Protein AF-A0A1I9GE91-F1 (afdb_monomer_lite)

Organism: Brugia malayi (NCBI:txid6279)

Sequence (119 aa):
ALGLTITDNGAGKAFIKRIFPDTITSKAKPALQVGDFIEKINNESMVGRKHFDVARCLRALPTGSTFTMRLVEPKRTGFNFIASYSMPKRMRSILDRNETIRFKADGTVIVQVALISLI

InterPro domains:
  IPR001478 PDZ domain [PF00595] (2-59)
  IPR001478 PDZ domain [PS50106] (1-59)
  IPR001478 PDZ domain [SM00228] (2-75)
  IPR017379 PDZ domain-containing protein GIPC1/2/3 [PTHR12259] (1-112)
  IPR036034 PDZ superfamily [G3DSA:2.30.42.10] (1-78)
  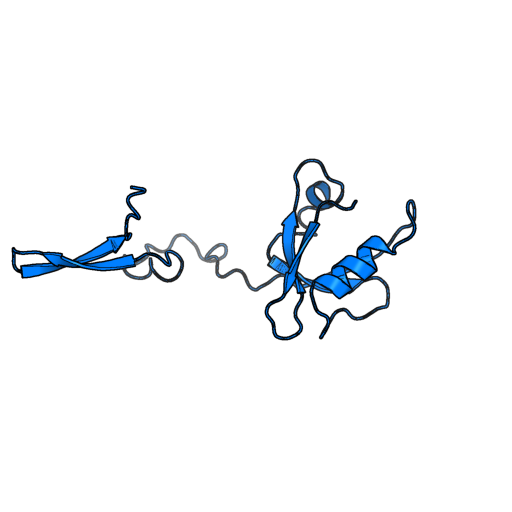IPR036034 PDZ superfamily [SSF50156] (2-75)

Structure (mmCIF, N/CA/C/O backbone):
data_AF-A0A1I9GE91-F1
#
_entry.id   AF-A0A1I9GE91-F1
#
loop_
_atom_site.group_PDB
_atom_site.id
_atom_site.type_symbol
_atom_site.label_atom_id
_atom_site.label_alt_id
_atom_site.label_comp_id
_atom_site.label_asym_id
_atom_site.label_entity_id
_atom_site.label_seq_id
_atom_site.pdbx_PDB_ins_code
_atom_site.Cartn_x
_atom_site.Cartn_y
_atom_site.Cartn_z
_atom_site.occupancy
_atom_site.B_iso_or_equiv
_atom_site.auth_seq_id
_atom_site.auth_c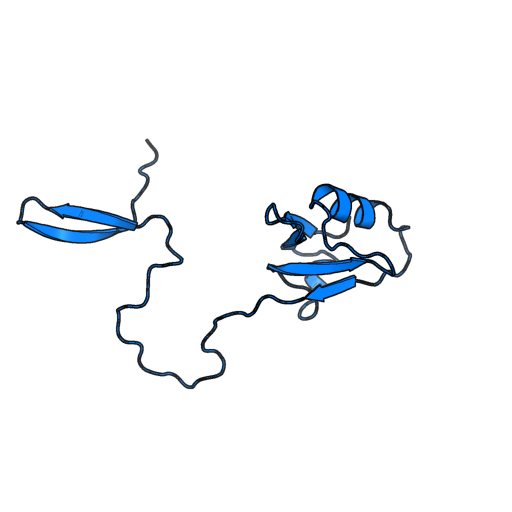omp_id
_atom_site.auth_asym_id
_atom_site.auth_atom_id
_atom_site.pdbx_PDB_model_num
ATOM 1 N N . ALA A 1 1 ? -14.046 8.526 3.786 1.00 75.19 1 ALA A N 1
ATOM 2 C CA . ALA A 1 1 ? -13.106 7.586 3.130 1.00 75.19 1 ALA A CA 1
ATOM 3 C C . ALA A 1 1 ? -11.678 7.900 3.574 1.00 75.19 1 ALA A C 1
ATOM 5 O O . ALA A 1 1 ? -11.397 9.060 3.839 1.00 75.19 1 ALA A O 1
ATOM 6 N N . LEU A 1 2 ? -10.788 6.904 3.669 1.00 90.31 2 LEU A N 1
ATOM 7 C CA . LEU A 1 2 ? -9.447 7.078 4.260 1.00 90.31 2 LEU A CA 1
ATOM 8 C C . LEU A 1 2 ? -8.437 7.831 3.373 1.00 90.31 2 LEU A C 1
ATOM 10 O O . LEU A 1 2 ? -7.394 8.229 3.876 1.00 90.31 2 LEU A O 1
ATOM 14 N N . GLY A 1 3 ? -8.720 8.043 2.083 1.00 93.81 3 GLY A N 1
ATOM 15 C CA . GLY A 1 3 ? -7.814 8.784 1.193 1.00 93.81 3 GLY A CA 1
ATOM 16 C C . GLY A 1 3 ? -6.703 7.948 0.559 1.00 93.81 3 GLY A C 1
ATOM 17 O O . GLY A 1 3 ? -5.651 8.484 0.229 1.00 93.81 3 GLY A O 1
ATOM 18 N N . LEU A 1 4 ? -6.918 6.642 0.378 1.00 95.62 4 LEU A N 1
ATOM 19 C CA . LEU A 1 4 ? -5.935 5.725 -0.202 1.00 95.62 4 LEU A CA 1
ATOM 20 C C . LEU A 1 4 ? -6.401 5.192 -1.556 1.00 95.62 4 LEU A C 1
ATOM 22 O O . LEU A 1 4 ? -7.554 4.786 -1.710 1.00 95.62 4 LEU A O 1
ATOM 26 N N . THR A 1 5 ? -5.476 5.104 -2.508 1.00 96.88 5 THR A N 1
ATOM 27 C CA . THR A 1 5 ? -5.612 4.224 -3.673 1.00 96.88 5 THR A CA 1
ATOM 28 C C . THR A 1 5 ? -4.734 3.003 -3.459 1.00 96.88 5 THR A C 1
ATOM 30 O O . THR A 1 5 ? -3.521 3.132 -3.289 1.00 96.88 5 THR A O 1
ATOM 33 N N . ILE A 1 6 ? -5.341 1.821 -3.515 1.00 97.50 6 ILE A N 1
ATOM 34 C CA . ILE A 1 6 ? -4.660 0.533 -3.366 1.00 97.50 6 ILE A CA 1
ATOM 35 C C . ILE A 1 6 ? -4.598 -0.139 -4.732 1.00 97.50 6 ILE A C 1
ATOM 37 O O . ILE A 1 6 ? -5.553 -0.086 -5.505 1.00 97.50 6 ILE A O 1
ATOM 41 N N . THR A 1 7 ? -3.465 -0.759 -5.025 1.00 98.06 7 THR A N 1
ATOM 42 C CA . THR A 1 7 ? -3.262 -1.621 -6.193 1.00 98.06 7 THR A CA 1
ATOM 43 C C . THR A 1 7 ? -2.583 -2.901 -5.724 1.00 98.06 7 THR A C 1
ATOM 45 O O . THR A 1 7 ? -2.160 -2.980 -4.575 1.00 98.06 7 THR A O 1
ATOM 48 N N . ASP A 1 8 ? -2.462 -3.908 -6.579 1.00 96.81 8 ASP A N 1
ATOM 49 C CA . ASP A 1 8 ? -1.637 -5.080 -6.290 1.00 96.81 8 ASP A CA 1
ATOM 50 C C . ASP A 1 8 ? -0.707 -5.410 -7.455 1.00 96.81 8 ASP A C 1
ATOM 52 O O . ASP A 1 8 ? -0.803 -4.823 -8.534 1.00 96.81 8 ASP A O 1
ATOM 56 N N . ASN A 1 9 ? 0.242 -6.306 -7.200 1.00 94.44 9 ASN A N 1
ATOM 57 C CA . ASN A 1 9 ? 1.243 -6.761 -8.162 1.00 94.44 9 ASN A CA 1
ATOM 58 C C . ASN A 1 9 ? 0.799 -7.986 -8.988 1.00 94.44 9 ASN A C 1
ATOM 60 O O . ASN A 1 9 ? 1.642 -8.649 -9.587 1.00 94.44 9 ASN A O 1
ATOM 64 N N . GLY A 1 10 ? -0.478 -8.366 -8.949 1.00 93.19 10 GLY A N 1
ATOM 65 C CA . GLY A 1 10 ? -0.998 -9.584 -9.569 1.00 93.19 10 GLY A CA 1
ATOM 66 C C . GLY A 1 10 ? -0.702 -10.874 -8.794 1.00 93.19 10 GLY A C 1
ATOM 67 O O . GLY A 1 10 ? -1.431 -11.848 -8.968 1.00 93.19 10 GLY A O 1
ATOM 68 N N . ALA A 1 11 ? 0.274 -10.866 -7.881 1.00 93.69 11 ALA A N 1
ATOM 69 C CA . ALA A 1 11 ? 0.808 -12.030 -7.167 1.00 93.69 11 ALA A CA 1
ATOM 70 C C . ALA A 1 11 ? 0.545 -11.976 -5.647 1.00 93.69 11 ALA A C 1
ATOM 72 O O . ALA A 1 11 ? 1.379 -12.381 -4.837 1.00 93.69 11 ALA A O 1
ATOM 73 N N . GLY A 1 12 ? -0.611 -11.434 -5.248 1.00 91.44 12 GLY A N 1
ATOM 74 C CA . GLY A 1 12 ? -1.083 -11.483 -3.861 1.00 91.44 12 GLY A CA 1
ATOM 75 C C . GLY A 1 12 ? -0.443 -10.467 -2.913 1.00 91.44 12 GLY A C 1
ATOM 76 O O . GLY A 1 12 ? -0.506 -10.652 -1.698 1.00 91.44 12 GLY A O 1
ATOM 77 N N . LYS A 1 13 ? 0.182 -9.401 -3.431 1.00 96.19 13 LYS A N 1
ATOM 78 C CA . LYS A 1 13 ? 0.665 -8.282 -2.609 1.00 96.19 13 LYS A CA 1
ATOM 79 C C . LYS A 1 13 ? -0.000 -6.979 -3.020 1.00 96.19 13 LYS A C 1
ATOM 81 O O . LYS A 1 13 ? 0.351 -6.394 -4.045 1.00 96.19 13 LYS A O 1
ATOM 86 N N . ALA A 1 14 ? -0.939 -6.526 -2.195 1.00 98.25 14 ALA A N 1
ATOM 87 C CA . ALA A 1 14 ? -1.580 -5.229 -2.339 1.00 98.25 14 ALA A CA 1
ATOM 88 C C . ALA A 1 14 ? -0.794 -4.135 -1.605 1.00 98.25 14 ALA A C 1
ATOM 90 O O . ALA A 1 14 ? -0.369 -4.314 -0.466 1.00 98.25 14 ALA A O 1
ATOM 91 N N . PHE A 1 15 ? -0.611 -2.991 -2.249 1.00 98.19 15 PHE A N 1
ATOM 92 C CA . PHE A 1 15 ? 0.189 -1.886 -1.737 1.00 98.19 15 PHE A CA 1
ATOM 93 C C . PHE A 1 15 ? -0.461 -0.533 -2.018 1.00 98.19 15 PHE A C 1
ATOM 95 O O . PHE A 1 15 ? -1.343 -0.388 -2.875 1.00 98.19 15 PHE A O 1
ATOM 102 N N . ILE A 1 16 ? -0.012 0.478 -1.281 1.00 97.81 16 ILE A N 1
ATOM 103 C CA . ILE A 1 16 ? -0.505 1.848 -1.404 1.00 97.81 16 ILE A CA 1
ATOM 104 C C . ILE A 1 16 ? 0.071 2.469 -2.680 1.00 97.81 16 ILE A C 1
ATOM 106 O O . ILE A 1 16 ? 1.264 2.747 -2.768 1.00 97.81 16 ILE A O 1
ATOM 110 N N . LYS A 1 17 ? -0.776 2.715 -3.682 1.00 97.12 17 LYS A N 1
ATOM 111 C CA . LYS A 1 17 ? -0.383 3.362 -4.944 1.00 97.12 17 LYS A CA 1
ATOM 112 C C . LYS A 1 17 ? -0.384 4.881 -4.833 1.00 97.12 17 LYS A C 1
ATOM 114 O O . LYS A 1 17 ? 0.444 5.542 -5.453 1.00 97.12 17 LYS A O 1
ATOM 119 N N . ARG A 1 18 ? -1.355 5.437 -4.103 1.00 96.44 18 ARG A N 1
ATOM 120 C CA . ARG A 1 18 ? -1.504 6.883 -3.883 1.00 96.44 18 ARG A CA 1
ATOM 121 C C . ARG A 1 18 ? -2.096 7.161 -2.510 1.00 96.44 18 ARG A C 1
ATOM 123 O O . ARG A 1 18 ? -2.905 6.380 -2.011 1.00 96.44 18 ARG A O 1
ATOM 130 N N . ILE A 1 19 ? -1.721 8.311 -1.966 1.00 96.56 19 ILE A N 1
ATOM 131 C CA . ILE A 1 19 ? -2.304 8.907 -0.767 1.00 96.56 19 ILE A CA 1
ATOM 132 C C . ILE A 1 19 ? -2.796 10.289 -1.182 1.00 96.56 19 ILE A C 1
ATOM 134 O O . ILE A 1 19 ? -2.013 11.082 -1.710 1.00 96.56 19 ILE A O 1
ATOM 138 N N . PHE A 1 20 ? -4.083 10.557 -0.996 1.00 95.31 20 PHE A N 1
ATOM 139 C CA . PHE A 1 20 ? -4.663 11.859 -1.309 1.00 95.31 20 PHE A CA 1
ATOM 140 C C . PHE A 1 20 ? -4.233 12.896 -0.259 1.00 95.31 20 PHE A C 1
ATOM 142 O O . PHE A 1 20 ? -4.220 12.561 0.930 1.00 95.31 20 PHE A O 1
ATOM 149 N N . PRO A 1 21 ? -3.882 14.131 -0.666 1.00 93.62 21 PRO A N 1
ATOM 150 C CA . PRO A 1 21 ? -3.550 15.204 0.269 1.00 93.62 21 PRO A CA 1
ATOM 151 C C . PRO A 1 21 ? -4.749 15.553 1.161 1.00 93.62 21 PRO A C 1
ATOM 153 O O . PRO A 1 21 ? -5.887 15.220 0.839 1.00 93.62 21 PRO A O 1
ATOM 156 N N . ASP A 1 22 ? -4.474 16.198 2.294 1.00 92.88 22 ASP A N 1
ATOM 157 C CA . ASP A 1 22 ? -5.476 16.667 3.264 1.00 92.88 22 ASP A CA 1
ATOM 158 C C . ASP A 1 22 ? -6.404 15.580 3.834 1.00 92.88 22 ASP A C 1
ATOM 160 O O . ASP A 1 22 ? -7.484 15.858 4.355 1.00 92.88 22 ASP A O 1
ATOM 164 N N . THR A 1 23 ? -5.957 14.324 3.818 1.00 93.81 23 THR A N 1
ATOM 165 C CA . THR A 1 23 ? -6.673 13.188 4.408 1.00 93.81 23 THR A CA 1
ATOM 166 C C . THR A 1 23 ? -6.039 12.741 5.724 1.00 93.81 23 THR A C 1
ATOM 168 O O . THR A 1 23 ? -4.912 13.100 6.069 1.00 93.81 23 THR A O 1
ATOM 171 N N . ILE A 1 24 ? -6.759 11.924 6.497 1.00 91.19 24 ILE A N 1
ATOM 172 C CA . ILE A 1 24 ? -6.211 11.348 7.736 1.00 91.19 24 ILE A CA 1
ATOM 173 C C . ILE A 1 24 ? -4.949 10.515 7.463 1.00 91.19 24 ILE A C 1
ATOM 175 O O . ILE A 1 24 ? -3.996 10.557 8.234 1.00 91.19 24 ILE A O 1
ATOM 179 N N . THR A 1 25 ? -4.903 9.819 6.325 1.00 92.94 25 THR A N 1
ATOM 180 C CA . THR A 1 25 ? -3.760 8.984 5.949 1.00 92.94 25 THR A CA 1
ATOM 181 C C . THR A 1 25 ? -2.577 9.803 5.442 1.00 92.94 25 THR A C 1
ATOM 183 O O . THR A 1 25 ? -1.440 9.417 5.696 1.00 92.94 25 THR A O 1
ATOM 186 N N . SER A 1 26 ? -2.789 10.973 4.821 1.00 93.56 26 SER A N 1
ATOM 187 C CA . SER A 1 26 ? -1.671 11.861 4.4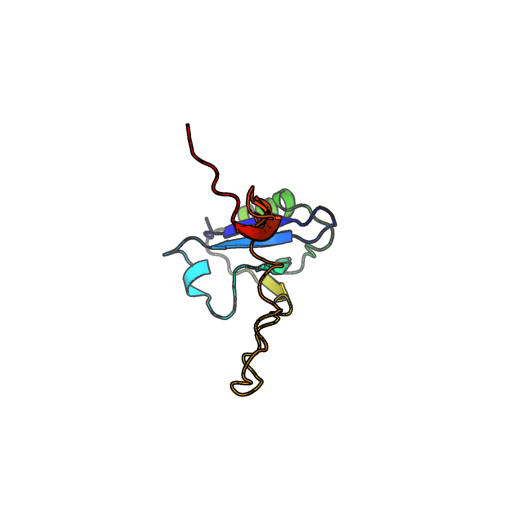61 1.00 93.56 26 SER A CA 1
ATOM 188 C C . SER A 1 26 ? -0.970 12.465 5.674 1.00 93.56 26 SER A C 1
ATOM 190 O O . SER A 1 26 ? 0.229 12.732 5.604 1.00 93.56 26 SER A O 1
ATOM 192 N N . LYS A 1 27 ? -1.697 12.656 6.783 1.00 93.75 27 LYS A N 1
ATOM 193 C CA . LYS A 1 27 ? -1.151 13.141 8.061 1.00 93.75 27 LYS A CA 1
ATOM 194 C C . LYS A 1 27 ? -0.394 12.060 8.844 1.00 93.75 27 LYS A C 1
ATOM 196 O O . LYS A 1 27 ? 0.350 12.396 9.752 1.00 93.75 27 LYS A O 1
ATOM 201 N N . ALA A 1 28 ? -0.532 10.783 8.474 1.00 91.56 28 ALA A N 1
ATOM 202 C CA . ALA A 1 28 ? 0.109 9.649 9.148 1.00 91.56 28 ALA A CA 1
ATOM 203 C C . ALA A 1 28 ? 1.578 9.409 8.729 1.00 91.56 28 ALA A C 1
ATOM 205 O O . ALA A 1 28 ? 2.172 8.388 9.078 1.00 91.56 28 ALA A O 1
ATOM 206 N N . LYS A 1 29 ? 2.189 10.325 7.969 1.00 87.56 29 LYS A N 1
ATOM 207 C CA . LYS A 1 29 ? 3.621 10.263 7.644 1.00 87.56 29 LYS A CA 1
ATOM 208 C C . LYS A 1 29 ? 4.466 10.451 8.917 1.00 87.56 29 LYS A C 1
ATOM 210 O O . LYS A 1 29 ? 4.109 11.290 9.739 1.00 87.56 29 LYS A O 1
ATOM 215 N N . PRO A 1 30 ? 5.595 9.732 9.077 1.00 89.31 30 PRO A N 1
ATOM 216 C CA . PRO A 1 30 ? 6.233 8.825 8.112 1.00 89.31 30 PRO A CA 1
ATOM 217 C C . PRO A 1 30 ? 5.754 7.362 8.177 1.00 89.31 30 PRO A C 1
ATOM 219 O O . PRO A 1 30 ? 6.249 6.541 7.410 1.00 89.31 30 PRO A O 1
ATOM 222 N N . ALA A 1 31 ? 4.815 7.025 9.065 1.00 91.31 31 ALA A N 1
ATOM 223 C CA . ALA A 1 31 ? 4.402 5.642 9.320 1.00 91.31 31 ALA A CA 1
ATOM 224 C C . ALA A 1 31 ? 3.619 4.988 8.165 1.00 91.31 31 ALA A C 1
ATOM 226 O O . ALA A 1 31 ? 3.554 3.765 8.097 1.00 91.31 31 ALA A O 1
ATOM 227 N N . LEU A 1 32 ? 3.022 5.787 7.274 1.00 94.81 32 LEU A N 1
ATOM 228 C CA . LEU A 1 32 ? 2.302 5.323 6.087 1.00 94.81 32 LEU A CA 1
ATOM 229 C C . LEU A 1 32 ? 2.777 6.090 4.847 1.00 94.81 32 LEU A C 1
ATOM 231 O O . LEU A 1 32 ? 2.748 7.327 4.816 1.00 94.81 32 LEU A O 1
ATOM 235 N N . GLN A 1 33 ? 3.206 5.366 3.812 1.00 94.69 33 GLN A N 1
ATOM 236 C CA . GLN A 1 33 ? 3.798 5.927 2.598 1.00 94.69 33 GLN A CA 1
ATOM 237 C C . GLN A 1 33 ? 3.352 5.197 1.319 1.00 94.69 33 GLN A C 1
ATOM 239 O O . GLN A 1 33 ? 2.825 4.086 1.326 1.00 94.69 33 GLN A O 1
ATOM 244 N N . VAL A 1 34 ? 3.548 5.857 0.172 1.00 95.75 34 VAL A N 1
ATOM 245 C CA . VAL A 1 34 ? 3.331 5.230 -1.139 1.00 95.75 34 VAL A CA 1
ATOM 246 C C . VAL A 1 34 ? 4.369 4.124 -1.343 1.00 95.75 34 VAL A C 1
ATOM 248 O O . VAL A 1 34 ? 5.555 4.321 -1.084 1.00 95.75 34 VAL A O 1
ATOM 251 N N . GLY A 1 35 ? 3.911 2.978 -1.842 1.00 95.75 35 GLY A N 1
ATOM 252 C CA . GLY A 1 35 ? 4.707 1.770 -2.046 1.00 95.75 35 GLY A CA 1
ATOM 253 C C . GLY A 1 35 ? 4.584 0.745 -0.921 1.00 95.75 35 GLY A C 1
ATOM 254 O O . GLY A 1 35 ? 4.925 -0.414 -1.150 1.00 95.75 35 GLY A O 1
ATOM 255 N N . ASP A 1 36 ? 4.060 1.125 0.247 1.00 97.38 36 ASP A N 1
ATOM 256 C CA . ASP A 1 36 ? 3.962 0.221 1.394 1.00 97.38 36 ASP A CA 1
ATOM 257 C C . ASP A 1 36 ? 3.019 -0.948 1.104 1.00 97.38 36 ASP A C 1
ATOM 259 O O . ASP A 1 36 ? 1.871 -0.759 0.680 1.00 97.38 36 ASP A O 1
ATOM 263 N N . PHE A 1 37 ? 3.507 -2.162 1.357 1.00 97.75 37 PHE A N 1
ATOM 264 C CA . PHE A 1 37 ? 2.711 -3.381 1.301 1.00 97.75 37 PHE A CA 1
ATOM 265 C C . PHE A 1 37 ? 1.800 -3.457 2.529 1.00 97.75 37 PHE A C 1
ATOM 267 O O . PHE A 1 37 ? 2.264 -3.327 3.661 1.00 97.75 37 PHE A O 1
ATOM 274 N N . ILE A 1 38 ? 0.508 -3.697 2.304 1.00 98.06 38 ILE A N 1
ATOM 275 C CA . ILE A 1 38 ? -0.473 -3.877 3.374 1.00 98.06 38 ILE A CA 1
ATOM 276 C C . ILE A 1 38 ? -0.473 -5.357 3.752 1.00 98.06 38 ILE A C 1
ATOM 278 O O . ILE A 1 38 ? -1.065 -6.179 3.057 1.00 98.06 38 ILE A O 1
ATOM 282 N N . GLU A 1 39 ? 0.206 -5.701 4.844 1.00 98.19 39 GLU A N 1
ATOM 283 C CA . GLU A 1 39 ? 0.334 -7.086 5.304 1.00 98.19 39 GLU A CA 1
ATOM 284 C C . GLU A 1 39 ? -0.896 -7.532 6.101 1.00 98.19 39 GLU A C 1
ATOM 286 O O . GLU A 1 39 ? -1.391 -8.644 5.902 1.00 98.19 39 GLU A O 1
ATOM 291 N N . LYS A 1 40 ? -1.403 -6.671 6.994 1.00 98.19 40 LYS A N 1
ATOM 292 C CA . LYS A 1 40 ? -2.575 -6.953 7.840 1.00 98.19 40 LYS A CA 1
ATOM 293 C C . LYS A 1 40 ? -3.424 -5.709 8.081 1.00 98.19 40 LYS A C 1
ATOM 295 O O . LYS A 1 40 ? -2.888 -4.604 8.181 1.00 98.19 40 LYS A O 1
ATOM 300 N N . ILE A 1 41 ? -4.728 -5.916 8.240 1.00 97.88 41 ILE A N 1
ATOM 301 C CA . ILE A 1 41 ? -5.676 -4.928 8.773 1.00 97.88 41 ILE A CA 1
ATOM 302 C C . ILE A 1 41 ? -6.320 -5.562 10.008 1.00 97.88 41 ILE A C 1
ATOM 304 O O . ILE A 1 41 ? -6.897 -6.645 9.918 1.00 97.88 41 ILE A O 1
ATOM 308 N N . ASN A 1 42 ? -6.206 -4.912 11.164 1.00 96.25 42 ASN A N 1
ATOM 309 C CA . ASN A 1 42 ? -6.526 -5.487 12.468 1.00 96.25 42 ASN A CA 1
ATOM 310 C C . ASN A 1 42 ? -5.835 -6.854 12.639 1.00 96.25 42 ASN A C 1
ATOM 312 O O . ASN A 1 42 ? -4.617 -6.971 12.492 1.00 96.25 42 ASN A O 1
ATOM 316 N N . ASN A 1 43 ? -6.620 -7.899 12.896 1.00 95.44 43 ASN A N 1
ATOM 317 C CA . ASN A 1 43 ? -6.141 -9.268 13.068 1.00 95.44 43 ASN A CA 1
ATOM 318 C C . ASN A 1 43 ? -6.224 -10.099 11.774 1.00 95.44 43 ASN A C 1
ATOM 320 O O . ASN A 1 43 ? -5.927 -11.292 11.789 1.00 95.44 43 ASN A O 1
ATOM 324 N N . GLU A 1 44 ? -6.613 -9.490 10.652 1.00 97.38 44 GLU A N 1
ATOM 325 C CA . GLU A 1 44 ? -6.843 -10.177 9.384 1.00 97.38 44 GLU A CA 1
ATOM 326 C C . GLU A 1 44 ? -5.651 -10.008 8.426 1.00 97.38 44 GLU A C 1
ATOM 328 O O . GLU A 1 44 ? -5.178 -8.897 8.172 1.00 97.38 44 GLU A O 1
ATOM 333 N N . SER A 1 45 ? -5.163 -11.124 7.875 1.00 97.94 45 SER A N 1
ATOM 334 C CA . SER A 1 45 ? -4.081 -11.124 6.883 1.00 97.94 45 SER A CA 1
ATOM 335 C C . SER A 1 45 ? -4.571 -10.671 5.511 1.00 97.94 45 SER A C 1
ATOM 337 O O . SER A 1 45 ? -5.565 -11.188 4.996 1.00 97.94 45 SER A O 1
ATOM 339 N N . MET A 1 46 ? -3.837 -9.736 4.905 1.00 98.12 46 MET A N 1
ATOM 340 C CA . MET A 1 46 ? -4.079 -9.235 3.549 1.00 98.12 46 MET A CA 1
ATOM 341 C C . MET A 1 46 ? -3.169 -9.899 2.501 1.00 98.12 46 MET A C 1
ATOM 343 O O . MET A 1 46 ? -3.331 -9.668 1.303 1.00 98.12 46 MET A O 1
ATOM 347 N N . VAL A 1 47 ? -2.238 -10.759 2.929 1.00 97.69 47 VAL A N 1
ATOM 348 C CA . VAL A 1 47 ? -1.385 -11.555 2.033 1.00 97.69 47 VAL A CA 1
ATOM 349 C C . VAL A 1 47 ? -2.256 -12.458 1.152 1.00 97.69 47 VAL A C 1
ATOM 351 O O . VAL A 1 47 ? -3.154 -13.136 1.644 1.00 97.69 47 VAL A O 1
ATOM 354 N N . GLY A 1 48 ? -1.989 -12.475 -0.154 1.00 97.31 48 GLY A N 1
ATOM 355 C CA . GLY A 1 48 ? -2.728 -13.274 -1.136 1.00 97.31 48 GLY A CA 1
ATOM 356 C C . GLY A 1 48 ? -3.983 -12.594 -1.690 1.00 97.31 48 GLY A C 1
ATOM 357 O O . GLY A 1 48 ? -4.489 -13.018 -2.728 1.00 97.31 48 GLY A O 1
ATOM 358 N N . ARG A 1 49 ? -4.464 -11.518 -1.057 1.00 97.44 49 ARG A N 1
ATOM 359 C CA . ARG A 1 49 ? -5.683 -10.820 -1.482 1.00 97.44 49 ARG A CA 1
ATOM 360 C C . ARG A 1 49 ? -5.426 -9.877 -2.649 1.00 97.44 49 ARG A C 1
ATOM 362 O O . ARG A 1 49 ? -4.338 -9.309 -2.789 1.00 97.44 49 ARG A O 1
ATOM 369 N N . LYS A 1 50 ? -6.452 -9.676 -3.476 1.00 97.81 50 LYS A N 1
ATOM 370 C CA . LYS A 1 50 ? -6.429 -8.654 -4.526 1.00 97.81 50 LYS A CA 1
ATOM 371 C C . LYS A 1 50 ? -6.701 -7.277 -3.927 1.00 97.81 50 LYS A C 1
ATOM 373 O O . LYS A 1 50 ? -7.296 -7.146 -2.856 1.00 97.81 50 LYS A O 1
ATOM 378 N N . HIS A 1 51 ? -6.292 -6.224 -4.627 1.00 97.62 51 HIS A N 1
ATOM 379 C CA . HIS A 1 51 ? -6.452 -4.850 -4.148 1.00 97.62 51 HIS A CA 1
ATOM 380 C C . HIS A 1 51 ? -7.911 -4.482 -3.848 1.00 97.62 51 HIS A C 1
ATOM 382 O O . HIS A 1 51 ? -8.163 -3.708 -2.923 1.00 97.62 51 HIS A O 1
ATOM 388 N N . PHE A 1 52 ? -8.877 -5.042 -4.587 1.00 96.81 52 PHE A N 1
ATOM 389 C CA . PHE A 1 52 ? -10.297 -4.782 -4.355 1.00 96.81 52 PHE A CA 1
ATOM 390 C C . PHE A 1 52 ? -10.805 -5.394 -3.041 1.00 96.81 52 PHE A C 1
ATOM 392 O O . PHE A 1 52 ? -11.626 -4.758 -2.376 1.00 96.81 52 PHE A O 1
ATOM 399 N N . ASP A 1 53 ? -10.280 -6.552 -2.625 1.00 97.44 53 ASP A N 1
ATOM 400 C CA . ASP A 1 53 ? -10.612 -7.191 -1.345 1.00 97.44 53 ASP A CA 1
ATOM 401 C C . ASP A 1 53 ? -10.052 -6.384 -0.177 1.00 97.44 53 ASP A C 1
ATOM 403 O O . ASP A 1 53 ? -10.772 -6.071 0.769 1.00 97.44 53 ASP A O 1
ATOM 407 N N . VAL A 1 54 ? -8.790 -5.957 -0.274 1.00 97.69 54 VAL A N 1
ATOM 408 C CA . VAL A 1 54 ? -8.159 -5.104 0.748 1.00 97.69 54 VAL A CA 1
ATOM 409 C C . VAL A 1 54 ? -8.905 -3.773 0.875 1.00 97.69 54 VAL A C 1
ATOM 411 O O . VAL A 1 54 ? -9.210 -3.319 1.979 1.00 97.69 54 VAL A O 1
ATOM 414 N N . ALA A 1 55 ? -9.278 -3.164 -0.254 1.00 96.38 55 ALA A N 1
ATOM 415 C CA . ALA A 1 55 ? -10.078 -1.945 -0.255 1.00 96.38 55 ALA A CA 1
ATOM 416 C C . ALA A 1 55 ? -11.484 -2.172 0.330 1.00 96.38 55 ALA A C 1
ATOM 418 O O . ALA A 1 55 ? -12.027 -1.274 0.975 1.00 96.38 55 ALA A O 1
ATOM 419 N N . ARG A 1 56 ? -12.078 -3.357 0.133 1.00 96.44 56 ARG A N 1
ATOM 420 C CA . ARG A 1 56 ? -13.352 -3.738 0.756 1.00 96.44 56 ARG A CA 1
ATOM 421 C C . ARG A 1 56 ? -13.211 -3.868 2.272 1.00 96.44 56 ARG A C 1
ATOM 423 O O . ARG A 1 56 ? -14.051 -3.301 2.963 1.00 96.44 56 ARG A O 1
ATOM 430 N N . CYS A 1 57 ? -12.156 -4.514 2.776 1.00 96.44 57 CYS A N 1
ATOM 431 C CA . CYS A 1 57 ? -11.877 -4.595 4.215 1.00 96.44 57 CYS A CA 1
ATOM 432 C C . CYS A 1 57 ? -11.789 -3.197 4.843 1.00 96.44 57 CYS A C 1
ATOM 434 O O . CYS A 1 57 ? -12.465 -2.933 5.831 1.00 96.44 57 CYS A O 1
ATOM 436 N N . LEU A 1 58 ? -11.050 -2.265 4.228 1.00 95.19 58 LEU A N 1
ATOM 437 C CA . LEU A 1 58 ? -10.950 -0.889 4.734 1.00 95.19 58 LEU A CA 1
ATOM 438 C C . LEU A 1 58 ? -12.277 -0.120 4.693 1.00 95.19 58 LEU A C 1
ATOM 440 O O . LEU A 1 58 ? -12.539 0.687 5.580 1.00 95.19 58 LEU A O 1
ATOM 444 N N . ARG A 1 59 ? -13.113 -0.341 3.669 1.00 94.38 59 ARG A N 1
ATOM 445 C CA . ARG A 1 59 ? -14.445 0.284 3.579 1.00 94.38 59 ARG A CA 1
ATOM 446 C C . ARG A 1 59 ? -15.442 -0.287 4.586 1.00 94.38 59 ARG A C 1
ATOM 448 O O . ARG A 1 59 ? -16.377 0.418 4.942 1.00 94.38 59 ARG A O 1
ATOM 455 N N . ALA A 1 60 ? -15.262 -1.537 5.006 1.00 94.75 60 ALA A N 1
ATOM 456 C CA . ALA A 1 60 ? -16.134 -2.213 5.963 1.00 94.75 60 ALA A CA 1
ATOM 457 C C . ALA A 1 60 ? -15.827 -1.855 7.428 1.00 94.75 60 ALA A C 1
ATOM 459 O O . ALA A 1 60 ? -16.589 -2.232 8.315 1.00 94.75 60 ALA A O 1
ATOM 460 N N . LEU A 1 61 ? -14.727 -1.140 7.696 1.00 94.19 61 LEU A N 1
ATOM 461 C CA . LEU A 1 61 ? -14.386 -0.701 9.046 1.00 94.19 61 LEU A CA 1
ATOM 462 C C . LEU A 1 61 ? -15.462 0.255 9.599 1.00 94.19 61 LEU A C 1
ATOM 464 O O . LEU A 1 61 ? -15.862 1.188 8.895 1.00 94.19 61 LEU A O 1
ATOM 468 N N . PRO A 1 62 ? -15.906 0.079 10.858 1.00 94.50 62 PRO A N 1
ATOM 469 C CA . PRO A 1 62 ? -16.873 0.981 11.470 1.00 94.50 62 PRO A CA 1
ATOM 470 C C . PRO A 1 62 ? -16.336 2.413 11.536 1.00 94.50 62 PRO A C 1
ATOM 472 O O . PRO A 1 62 ? -15.215 2.658 11.992 1.00 94.50 62 PRO A O 1
ATOM 475 N N . THR A 1 63 ? -17.144 3.382 11.110 1.00 92.69 63 THR A N 1
ATOM 476 C CA . THR A 1 63 ? -16.764 4.799 11.201 1.00 92.69 63 THR A CA 1
ATOM 477 C C . THR A 1 63 ? -16.669 5.219 12.667 1.00 92.69 63 THR A C 1
ATOM 479 O O . THR A 1 63 ? -17.509 4.842 13.476 1.00 92.69 63 THR A O 1
ATOM 482 N N . GLY A 1 64 ? -15.630 5.982 13.013 1.00 91.94 64 GLY A N 1
ATOM 483 C CA . GLY A 1 64 ? -15.365 6.408 14.392 1.00 91.94 64 GLY A CA 1
ATOM 484 C C . GLY A 1 64 ? -14.646 5.364 15.253 1.00 91.94 64 GLY A C 1
ATOM 485 O O . GLY A 1 64 ? -14.286 5.673 16.384 1.00 91.94 64 GLY A O 1
ATOM 486 N N . SER A 1 65 ? -14.394 4.159 14.730 1.00 92.81 65 SER A N 1
ATOM 487 C CA . SER A 1 65 ? -13.588 3.149 15.420 1.00 92.81 65 SER A CA 1
ATOM 488 C C . SER A 1 65 ? -12.097 3.278 15.100 1.00 92.81 65 SER A C 1
ATOM 490 O O . SER A 1 65 ? -11.705 3.712 14.013 1.00 92.81 65 SER A O 1
ATOM 492 N N . THR A 1 66 ? -11.262 2.863 16.051 1.00 94.44 66 THR A N 1
ATOM 493 C CA . THR A 1 66 ? -9.827 2.675 15.825 1.00 94.44 66 THR A CA 1
ATOM 494 C C . THR A 1 66 ? -9.594 1.332 15.147 1.00 94.44 66 THR A C 1
ATOM 496 O O . THR A 1 66 ? -10.142 0.312 15.559 1.00 94.44 66 THR A O 1
ATOM 499 N N . PHE A 1 67 ? -8.734 1.321 14.136 1.00 95.38 67 PHE A N 1
ATOM 500 C CA . PHE A 1 67 ? -8.240 0.106 13.500 1.00 95.38 67 PHE A CA 1
ATOM 501 C C . PHE A 1 67 ? -6.714 0.150 13.445 1.00 95.38 67 PHE A C 1
ATOM 503 O O . PHE A 1 67 ? -6.105 1.218 13.541 1.00 95.38 67 PHE A O 1
ATOM 510 N N . THR A 1 68 ? -6.091 -1.008 13.273 1.00 95.94 68 THR A N 1
ATOM 511 C CA . THR A 1 68 ? -4.642 -1.125 13.111 1.00 95.94 68 THR A CA 1
ATOM 512 C C . THR A 1 68 ? -4.307 -1.632 11.715 1.00 95.94 68 THR A C 1
ATOM 514 O O . THR A 1 68 ? -5.060 -2.381 11.094 1.00 95.94 68 THR A O 1
ATOM 517 N N . MET A 1 69 ? -3.165 -1.206 11.188 1.00 95.94 69 MET A N 1
ATOM 518 C CA . MET A 1 69 ? -2.618 -1.703 9.931 1.00 95.94 69 MET A CA 1
ATOM 519 C C . MET A 1 69 ? -1.163 -2.079 10.147 1.00 95.94 69 MET A C 1
ATOM 521 O O . MET A 1 69 ? -0.411 -1.325 10.762 1.00 95.94 69 MET A O 1
ATOM 525 N N . ARG A 1 70 ? -0.762 -3.230 9.610 1.00 97.56 70 ARG A N 1
ATOM 526 C CA . ARG A 1 70 ? 0.641 -3.631 9.547 1.00 97.56 70 ARG A CA 1
ATOM 527 C C . ARG A 1 70 ? 1.140 -3.429 8.124 1.00 97.56 70 ARG A C 1
ATOM 529 O O . ARG A 1 70 ? 0.616 -4.038 7.189 1.00 97.56 70 ARG A O 1
ATOM 536 N N . LEU A 1 71 ? 2.121 -2.546 7.989 1.00 97.50 71 LEU A N 1
ATOM 537 C CA . LEU A 1 71 ? 2.713 -2.140 6.723 1.00 97.50 71 LEU A CA 1
ATOM 538 C C . LEU A 1 71 ? 4.144 -2.664 6.615 1.00 97.50 71 LEU A C 1
ATOM 540 O O . LEU A 1 71 ? 4.860 -2.729 7.613 1.00 97.50 71 LEU A O 1
ATOM 544 N N . VAL A 1 72 ? 4.560 -3.012 5.399 1.00 96.31 72 VAL A N 1
ATOM 545 C CA . VAL A 1 72 ? 5.948 -3.364 5.083 1.00 96.31 72 VAL A CA 1
ATOM 546 C C . VAL A 1 72 ? 6.445 -2.415 4.002 1.00 96.31 72 VAL A C 1
ATOM 548 O O . VAL A 1 72 ? 5.983 -2.465 2.859 1.00 96.31 72 VAL A O 1
ATOM 551 N N . GLU A 1 73 ? 7.386 -1.548 4.367 1.00 94.19 73 GLU A N 1
ATOM 552 C CA . GLU A 1 73 ? 8.021 -0.630 3.424 1.00 94.19 73 GLU A CA 1
ATOM 553 C C . GLU A 1 73 ? 8.888 -1.425 2.426 1.00 94.19 73 GLU A C 1
ATOM 555 O O . GLU A 1 73 ? 9.630 -2.334 2.824 1.00 94.19 73 GLU A O 1
ATOM 560 N N . PRO A 1 74 ? 8.825 -1.125 1.117 1.00 91.50 74 PRO A N 1
ATOM 561 C CA . PRO A 1 74 ? 9.758 -1.704 0.163 1.00 91.50 74 PRO A CA 1
ATOM 562 C C . PRO A 1 74 ? 11.181 -1.219 0.458 1.00 91.50 74 PRO A C 1
ATOM 564 O O . PRO A 1 74 ? 11.393 -0.067 0.826 1.00 91.50 74 PRO A O 1
ATOM 567 N N . LYS A 1 75 ? 12.189 -2.064 0.215 1.00 88.06 75 LYS A N 1
ATOM 568 C CA . LYS A 1 75 ? 13.587 -1.615 0.258 1.00 88.06 75 LYS A CA 1
ATOM 569 C C . LYS A 1 75 ? 13.787 -0.515 -0.783 1.00 88.06 75 LYS A C 1
ATOM 571 O O . LYS A 1 75 ? 13.830 -0.789 -1.981 1.00 88.06 75 LYS A O 1
ATOM 576 N N . ARG A 1 76 ? 13.905 0.729 -0.331 1.00 78.25 76 ARG A N 1
ATOM 577 C CA . ARG A 1 76 ? 14.208 1.864 -1.199 1.00 78.25 76 ARG A CA 1
ATOM 578 C C . ARG A 1 76 ? 15.702 1.836 -1.495 1.00 78.25 76 ARG A C 1
ATOM 580 O O . ARG A 1 76 ? 16.513 2.078 -0.607 1.00 78.25 76 ARG A O 1
ATOM 587 N N . THR A 1 77 ? 16.082 1.529 -2.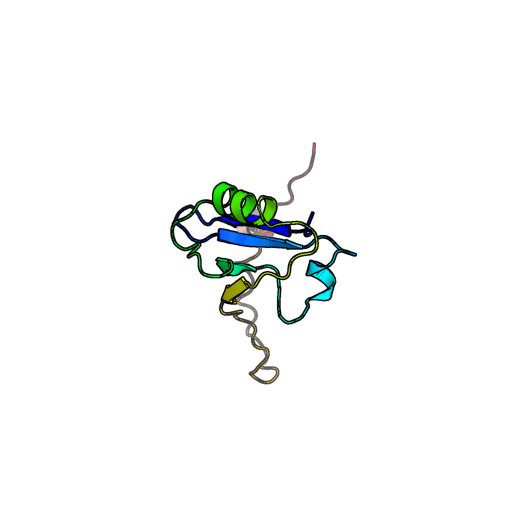733 1.00 64.50 77 THR A N 1
ATOM 588 C CA . THR A 1 77 ? 17.463 1.690 -3.214 1.00 64.50 77 THR A CA 1
ATOM 589 C C . THR A 1 77 ? 17.744 3.176 -3.423 1.00 64.50 77 THR A C 1
ATOM 591 O O . THR A 1 77 ? 17.782 3.670 -4.546 1.00 64.50 77 THR A O 1
ATOM 594 N N . GLY A 1 78 ? 17.860 3.913 -2.325 1.00 52.38 78 GLY A N 1
ATOM 595 C CA . GLY A 1 78 ? 18.415 5.255 -2.307 1.00 52.38 78 GLY A CA 1
ATOM 596 C C . GLY A 1 78 ? 19.748 5.174 -1.592 1.00 52.38 78 GLY A C 1
ATOM 597 O O . GLY A 1 78 ? 19.807 4.681 -0.469 1.00 52.38 78 GLY A O 1
ATOM 598 N N . PHE A 1 79 ? 20.810 5.658 -2.222 1.00 54.03 79 PHE A N 1
ATOM 599 C CA . PHE A 1 79 ? 22.117 5.913 -1.613 1.00 54.03 79 PHE A CA 1
ATOM 600 C C . PHE A 1 79 ? 22.036 6.993 -0.503 1.00 54.03 79 PHE A C 1
ATOM 602 O O . PHE A 1 79 ? 22.890 7.859 -0.408 1.00 54.03 79 PHE A O 1
ATOM 609 N N . ASN A 1 80 ? 21.012 6.972 0.352 1.00 53.91 80 ASN A N 1
ATOM 610 C CA . ASN A 1 80 ? 20.805 7.955 1.415 1.00 53.91 80 ASN A CA 1
ATOM 611 C C . ASN A 1 80 ? 21.726 7.704 2.625 1.00 53.91 80 ASN A C 1
ATOM 613 O O . ASN A 1 80 ? 21.795 8.544 3.512 1.00 53.91 80 ASN A O 1
ATOM 617 N N . PHE A 1 81 ? 22.423 6.561 2.666 1.00 52.03 81 PHE A N 1
ATOM 618 C CA . PHE A 1 81 ? 23.306 6.153 3.769 1.00 52.03 81 PHE A CA 1
ATOM 619 C C . PHE A 1 81 ? 24.798 6.126 3.408 1.00 52.03 81 PHE A C 1
ATOM 621 O O . PHE A 1 81 ? 25.628 5.893 4.281 1.00 52.03 81 PHE A O 1
ATOM 628 N N . ILE A 1 82 ? 25.162 6.346 2.142 1.00 52.56 82 ILE A N 1
ATOM 629 C CA . ILE A 1 82 ? 26.558 6.345 1.690 1.00 52.56 82 ILE A CA 1
ATOM 630 C C . ILE A 1 82 ? 26.856 7.765 1.213 1.00 52.56 82 ILE A C 1
ATOM 632 O O . ILE A 1 82 ? 26.134 8.283 0.364 1.00 52.56 82 ILE A O 1
ATOM 636 N N .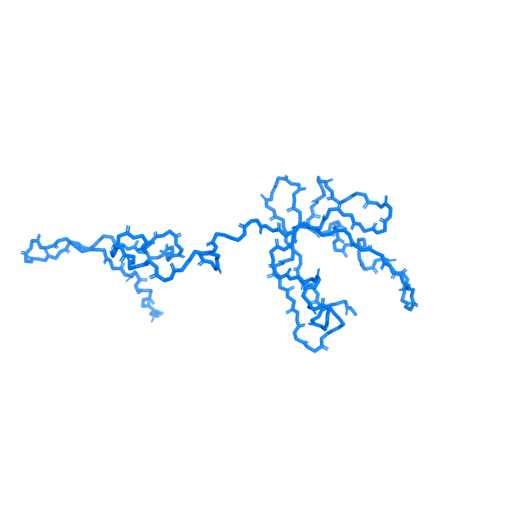 ALA A 1 83 ? 27.875 8.403 1.800 1.00 50.34 83 ALA A N 1
ATOM 637 C CA . ALA A 1 83 ? 28.336 9.747 1.451 1.00 50.34 83 ALA A CA 1
ATOM 638 C C . ALA A 1 83 ? 28.436 9.947 -0.071 1.00 50.34 83 ALA A C 1
ATOM 640 O O . ALA A 1 83 ? 28.647 8.979 -0.800 1.00 50.34 83 ALA A O 1
ATOM 641 N N . SER A 1 84 ? 28.300 11.198 -0.530 1.00 49.28 84 SER A N 1
ATOM 642 C CA . SER A 1 84 ? 28.295 11.635 -1.934 1.00 49.28 84 SER A CA 1
ATOM 643 C C . SER A 1 84 ? 29.471 11.074 -2.739 1.00 49.28 84 SER A C 1
ATOM 645 O O . SER A 1 84 ? 30.498 11.720 -2.930 1.00 49.28 84 SER A O 1
ATOM 647 N N . TYR A 1 85 ? 29.301 9.847 -3.218 1.00 44.78 85 TYR A N 1
ATOM 648 C CA . TYR A 1 85 ? 30.212 9.178 -4.120 1.00 44.78 85 TYR A CA 1
ATOM 649 C C . TYR A 1 85 ? 29.898 9.703 -5.517 1.00 44.78 85 TYR A C 1
ATOM 651 O O . TYR A 1 85 ? 28.761 9.614 -5.986 1.00 44.78 85 TYR A O 1
ATOM 659 N N . SER A 1 86 ? 30.895 10.310 -6.157 1.00 53.72 86 SER A N 1
ATOM 660 C CA . SER A 1 86 ? 30.839 10.731 -7.555 1.00 53.72 86 SER A CA 1
ATOM 661 C C . SER A 1 86 ? 30.406 9.541 -8.416 1.00 53.72 86 SER A C 1
ATOM 663 O O . SER A 1 86 ? 31.174 8.607 -8.643 1.00 53.72 86 SER A O 1
ATOM 665 N N . MET A 1 87 ? 29.141 9.530 -8.837 1.00 48.19 87 MET A N 1
ATOM 666 C CA . MET A 1 87 ? 28.600 8.450 -9.654 1.00 48.19 87 MET A CA 1
ATOM 667 C C . MET A 1 87 ? 29.281 8.469 -11.030 1.00 48.19 87 MET A C 1
ATOM 669 O O . MET A 1 87 ? 29.198 9.491 -11.724 1.00 48.19 87 MET A O 1
ATOM 673 N N . PRO A 1 88 ? 29.876 7.360 -11.510 1.00 44.72 88 PRO A N 1
ATOM 674 C CA . PRO A 1 88 ? 30.149 7.229 -12.931 1.00 44.72 88 PRO A CA 1
ATOM 675 C C . PRO A 1 88 ? 28.814 7.328 -13.686 1.00 44.72 88 PRO A C 1
ATOM 677 O O . PRO A 1 88 ? 27.818 6.716 -13.305 1.00 44.72 88 PRO A O 1
ATOM 680 N N . LYS A 1 89 ? 28.793 8.124 -14.762 1.00 51.19 89 LYS A N 1
ATOM 681 C CA . LYS A 1 89 ? 27.626 8.544 -15.576 1.00 51.19 89 LYS A CA 1
ATOM 682 C C . LYS A 1 89 ? 26.722 7.423 -16.141 1.00 51.19 89 LYS A C 1
ATOM 684 O O . LYS A 1 89 ? 25.831 7.724 -16.927 1.00 51.19 89 LYS A O 1
ATOM 689 N N . ARG A 1 90 ? 26.920 6.151 -15.786 1.00 45.00 90 ARG A N 1
ATOM 690 C CA . ARG A 1 90 ? 26.413 4.975 -16.509 1.00 45.00 90 ARG A CA 1
ATOM 691 C C . ARG A 1 90 ? 25.363 4.144 -15.748 1.00 45.00 90 ARG A C 1
ATOM 693 O O . ARG A 1 90 ? 25.226 2.960 -16.016 1.00 45.00 90 ARG A O 1
ATOM 700 N N . MET A 1 91 ? 24.626 4.745 -14.807 1.00 45.31 91 MET A N 1
ATOM 701 C CA . MET A 1 91 ? 23.519 4.075 -14.092 1.00 45.31 91 MET A CA 1
ATOM 702 C C . MET A 1 91 ? 22.218 4.896 -14.053 1.00 45.31 91 MET A C 1
ATOM 704 O O . MET A 1 91 ? 21.390 4.747 -13.157 1.00 45.31 91 MET A O 1
ATOM 708 N N . ARG A 1 92 ? 22.025 5.779 -15.036 1.00 48.94 92 ARG A N 1
ATOM 709 C CA . ARG A 1 92 ? 20.728 6.398 -15.331 1.00 48.94 92 ARG A CA 1
ATOM 710 C C . ARG A 1 92 ? 20.136 5.675 -16.538 1.00 48.94 92 ARG A C 1
ATOM 712 O O . ARG A 1 92 ? 20.587 6.001 -17.622 1.00 48.94 92 ARG A O 1
ATOM 719 N N . SER A 1 93 ? 19.233 4.702 -16.339 1.00 49.03 93 SER A N 1
ATOM 720 C CA . SER A 1 93 ? 18.234 4.277 -17.360 1.00 49.03 93 SER A CA 1
ATOM 721 C C . SER A 1 93 ? 17.435 2.988 -17.049 1.00 49.03 93 SER A C 1
ATOM 723 O O . SER A 1 93 ? 17.076 2.243 -17.952 1.00 49.03 93 SER A O 1
ATOM 725 N N . ILE A 1 94 ? 17.093 2.677 -15.790 1.00 48.50 94 ILE A N 1
ATOM 726 C CA . ILE A 1 94 ? 16.045 1.652 -15.528 1.00 48.50 94 ILE A CA 1
ATOM 727 C C . ILE A 1 94 ? 14.687 2.275 -15.167 1.00 48.50 94 ILE A C 1
ATOM 729 O O . ILE A 1 94 ? 13.657 1.606 -15.248 1.00 48.50 94 ILE A O 1
ATOM 733 N N . LEU A 1 95 ? 14.654 3.564 -14.807 1.00 48.56 95 LEU A N 1
ATOM 734 C CA . LEU A 1 95 ? 13.421 4.237 -14.388 1.00 48.56 95 LEU A CA 1
ATOM 735 C C . LEU A 1 95 ? 12.753 5.067 -15.498 1.00 48.56 95 LEU A C 1
ATOM 737 O O . LEU A 1 95 ? 11.532 5.204 -15.473 1.00 48.56 95 LEU A O 1
ATOM 741 N N . ASP A 1 96 ? 13.502 5.535 -16.501 1.00 53.16 96 ASP A N 1
ATOM 742 C CA . ASP A 1 96 ? 12.935 6.188 -17.687 1.00 53.16 96 ASP A CA 1
ATOM 743 C C . ASP A 1 96 ? 12.552 5.129 -18.724 1.00 53.16 96 ASP A C 1
ATOM 745 O O . ASP A 1 96 ? 13.320 4.745 -19.601 1.00 53.16 96 ASP A O 1
ATOM 749 N N . ARG A 1 97 ? 11.325 4.612 -18.600 1.00 59.31 97 ARG A N 1
ATOM 750 C CA . ARG A 1 97 ? 10.770 3.539 -19.450 1.00 59.31 97 ARG A CA 1
ATOM 751 C C . ARG A 1 97 ? 10.558 3.915 -20.920 1.00 59.31 97 ARG A C 1
ATOM 753 O O . ARG A 1 97 ? 10.104 3.075 -21.689 1.00 59.31 97 ARG A O 1
ATOM 760 N N . ASN A 1 98 ? 10.893 5.139 -21.308 1.00 69.06 98 ASN A N 1
ATOM 761 C CA . ASN A 1 98 ? 10.692 5.651 -22.654 1.00 69.06 98 ASN A CA 1
ATOM 762 C C . ASN A 1 98 ? 12.026 6.043 -23.286 1.00 69.06 98 ASN A C 1
ATOM 764 O O . ASN A 1 98 ? 12.108 7.090 -23.904 1.00 69.06 98 ASN A O 1
ATOM 768 N N . GLU A 1 99 ? 13.088 5.262 -23.126 1.00 80.56 99 GLU A N 1
ATOM 769 C CA . GLU A 1 99 ? 14.301 5.463 -23.917 1.00 80.56 99 GLU A CA 1
ATOM 770 C C . GLU A 1 99 ? 14.239 4.644 -25.209 1.00 80.56 99 GLU A C 1
ATOM 772 O O . GLU A 1 99 ? 13.807 3.494 -25.228 1.00 80.56 99 GLU A O 1
ATOM 777 N N . THR A 1 100 ? 14.678 5.248 -26.306 1.00 79.94 100 THR A N 1
ATOM 778 C CA . THR A 1 100 ? 14.876 4.588 -27.590 1.00 79.94 100 THR A CA 1
ATOM 779 C C . THR A 1 100 ? 16.313 4.774 -28.029 1.00 79.94 100 THR A C 1
ATOM 781 O O . THR A 1 100 ? 16.909 5.844 -27.875 1.00 79.94 100 THR A O 1
ATOM 784 N N . ILE A 1 101 ? 16.857 3.736 -28.647 1.00 89.62 101 ILE A N 1
ATOM 785 C CA . ILE A 1 101 ? 18.092 3.852 -29.410 1.00 89.62 101 ILE A CA 1
ATOM 786 C C . ILE A 1 101 ? 17.735 4.580 -30.713 1.00 89.62 101 ILE A C 1
ATOM 788 O O . ILE A 1 101 ? 16.839 4.151 -31.440 1.00 89.62 101 ILE A O 1
ATOM 792 N N . ARG A 1 102 ? 18.385 5.711 -30.992 1.00 87.12 102 ARG A N 1
ATOM 793 C CA . ARG A 1 102 ? 18.253 6.470 -32.238 1.00 87.12 102 ARG A CA 1
ATOM 794 C C . ARG A 1 102 ? 19.533 6.336 -33.050 1.00 87.12 102 ARG A C 1
ATOM 796 O O . ARG A 1 102 ? 20.597 6.787 -32.628 1.00 87.12 102 ARG A O 1
ATOM 803 N N . PHE A 1 103 ? 19.376 5.790 -34.247 1.00 92.56 103 PHE A N 1
ATOM 804 C CA . PHE A 1 103 ? 20.372 5.820 -35.308 1.00 92.56 103 PHE A CA 1
ATOM 805 C C . PHE A 1 103 ? 20.237 7.146 -36.060 1.00 92.56 103 PHE A C 1
ATOM 807 O O . PHE A 1 103 ? 19.137 7.510 -36.485 1.00 92.56 103 PHE A O 1
ATOM 814 N N . LYS A 1 104 ? 21.327 7.901 -36.181 1.00 89.00 104 LYS A N 1
ATOM 815 C CA . LYS A 1 104 ? 21.376 9.149 -36.948 1.00 89.00 104 LYS A CA 1
ATOM 816 C C . LYS A 1 104 ? 22.001 8.910 -38.322 1.00 89.00 104 LYS A C 1
ATOM 818 O O . LYS A 1 104 ? 22.798 7.995 -38.501 1.00 89.00 104 LYS A O 1
ATOM 823 N N . ALA A 1 105 ? 21.657 9.766 -39.284 1.00 90.06 105 ALA A N 1
ATOM 824 C CA . ALA A 1 105 ? 22.196 9.712 -40.645 1.00 90.06 105 ALA A CA 1
ATOM 825 C C . ALA A 1 105 ? 23.716 9.967 -40.711 1.00 90.06 105 ALA A C 1
ATOM 827 O O . ALA A 1 105 ? 24.361 9.545 -41.661 1.00 90.06 105 ALA A O 1
ATOM 828 N N . ASP A 1 106 ? 24.289 10.609 -39.688 1.00 93.31 106 ASP A N 1
ATOM 829 C CA . ASP A 1 106 ? 25.737 10.806 -39.528 1.00 93.31 106 ASP A CA 1
ATOM 830 C C . ASP A 1 106 ? 26.478 9.548 -39.021 1.00 93.31 106 ASP A C 1
ATOM 832 O O . ASP A 1 106 ? 27.679 9.594 -38.771 1.00 93.31 106 ASP A O 1
ATOM 836 N N . GLY A 1 107 ? 25.768 8.426 -38.847 1.00 90.56 107 GLY A N 1
ATOM 837 C CA . GLY A 1 107 ? 26.310 7.169 -38.326 1.00 90.56 107 GLY A CA 1
ATOM 838 C C . GLY A 1 107 ? 26.355 7.084 -36.797 1.00 90.56 107 GLY A C 1
ATOM 839 O O . GLY A 1 107 ? 26.706 6.035 -36.254 1.00 90.56 107 GLY A O 1
ATOM 840 N N . THR A 1 108 ? 25.971 8.139 -36.075 1.00 93.38 108 THR A N 1
ATOM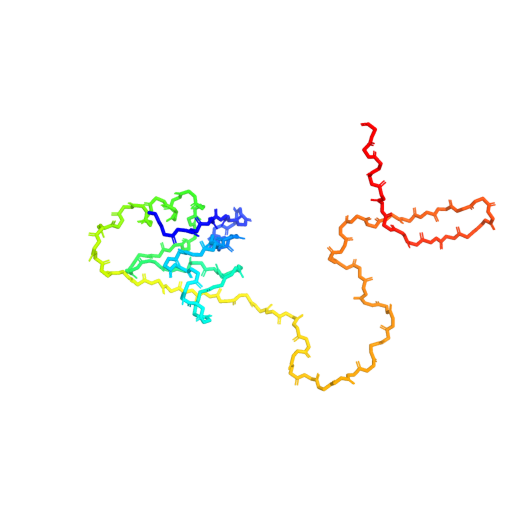 841 C CA . THR A 1 108 ? 25.963 8.142 -34.608 1.00 93.38 108 THR A CA 1
ATOM 842 C C . THR A 1 108 ? 24.770 7.360 -34.061 1.00 93.38 108 THR A C 1
ATOM 844 O O . THR A 1 108 ? 23.630 7.530 -34.501 1.00 93.38 108 THR A O 1
ATOM 847 N N . VAL A 1 109 ? 25.013 6.557 -33.025 1.00 91.31 109 VAL A N 1
ATOM 848 C CA . VAL A 1 109 ? 23.971 5.860 -32.262 1.00 91.31 109 VAL A CA 1
ATOM 849 C C . VAL A 1 109 ? 23.868 6.483 -30.875 1.00 91.31 109 VAL A C 1
ATOM 851 O O . VAL A 1 109 ? 24.847 6.509 -30.130 1.00 91.31 109 VAL A O 1
ATOM 854 N N . ILE A 1 110 ? 22.689 6.995 -30.524 1.00 88.94 110 ILE A N 1
ATOM 855 C CA . ILE A 1 110 ? 22.427 7.592 -29.207 1.00 88.94 110 ILE A CA 1
ATOM 856 C C . ILE A 1 110 ? 21.250 6.908 -28.521 1.00 88.94 110 ILE A C 1
ATOM 858 O O . ILE A 1 110 ? 20.315 6.467 -29.178 1.00 88.94 110 ILE A O 1
ATOM 862 N N . VAL A 1 111 ? 21.261 6.872 -27.194 1.00 85.12 111 VAL A N 1
ATOM 863 C CA . VAL A 1 111 ? 20.059 6.591 -26.402 1.00 85.12 111 VAL A CA 1
ATOM 864 C C . VAL A 1 111 ? 19.391 7.930 -26.110 1.00 85.12 111 VAL A C 1
ATOM 866 O O . VAL A 1 111 ? 20.050 8.861 -25.648 1.00 85.12 111 VAL A O 1
ATOM 869 N N . GLN A 1 112 ? 18.109 8.061 -26.433 1.00 81.44 112 GLN A N 1
ATOM 870 C CA . GLN A 1 112 ? 17.338 9.283 -26.207 1.00 81.44 112 GLN A CA 1
ATOM 871 C C . GLN A 1 112 ? 15.962 8.953 -25.641 1.00 81.44 112 GLN A C 1
ATOM 873 O O . GLN A 1 112 ? 15.425 7.882 -25.904 1.00 81.44 112 GLN A O 1
ATOM 878 N N . VAL A 1 113 ? 15.343 9.899 -24.941 1.00 79.44 113 VAL A N 1
ATOM 879 C CA . VAL A 1 113 ? 13.939 9.761 -24.547 1.00 79.44 113 VAL A CA 1
ATOM 880 C C . VAL A 1 113 ? 13.061 9.805 -25.804 1.00 79.44 113 VAL A C 1
ATOM 882 O O . VAL A 1 113 ? 13.156 10.721 -26.623 1.00 79.44 113 VAL A O 1
ATOM 885 N N . ALA A 1 114 ? 12.219 8.793 -25.978 1.00 70.12 114 ALA A N 1
ATOM 886 C CA . ALA A 1 114 ? 11.140 8.748 -26.942 1.00 70.12 114 ALA A CA 1
ATOM 887 C C . ALA A 1 114 ? 10.109 9.819 -26.562 1.00 70.12 114 ALA A C 1
ATOM 889 O O . ALA A 1 114 ? 9.244 9.617 -25.709 1.00 70.12 114 ALA A O 1
ATOM 890 N N . LEU A 1 115 ? 10.236 10.992 -27.182 1.00 64.44 115 LEU A N 1
ATOM 891 C CA . LEU A 1 115 ? 9.199 12.012 -27.162 1.00 64.44 115 LEU A CA 1
ATOM 892 C C . LEU A 1 115 ? 7.995 11.464 -27.930 1.00 64.44 115 LEU A C 1
ATOM 894 O O . LEU A 1 115 ? 8.060 11.270 -29.143 1.00 64.44 115 LEU A O 1
ATOM 898 N N . ILE A 1 116 ? 6.901 11.204 -27.219 1.00 58.47 116 ILE A N 1
ATOM 899 C CA . ILE A 1 116 ? 5.596 11.022 -27.847 1.00 58.47 116 ILE A CA 1
ATOM 900 C C . ILE A 1 116 ? 5.161 12.427 -28.263 1.00 58.47 116 ILE A C 1
ATOM 902 O O . ILE A 1 116 ? 4.694 13.204 -27.432 1.00 58.47 116 ILE A O 1
ATOM 906 N N . SER A 1 117 ? 5.374 12.792 -29.525 1.00 49.19 117 SER A N 1
ATOM 907 C CA . SER A 1 117 ? 4.669 13.933 -30.101 1.00 49.19 117 SER A CA 1
ATOM 908 C C . SER A 1 117 ? 3.183 13.582 -30.089 1.00 49.19 117 SER A C 1
ATOM 910 O O . SER A 1 117 ? 2.761 12.688 -30.817 1.00 49.19 117 SER A O 1
ATOM 912 N N . LEU A 1 118 ? 2.408 14.230 -29.215 1.00 42.34 118 LEU A N 1
ATOM 913 C CA . LEU A 1 118 ? 0.957 14.282 -29.358 1.00 42.34 118 LEU A CA 1
ATOM 914 C C . LEU A 1 118 ? 0.678 15.007 -30.677 1.00 42.34 118 LEU A C 1
ATOM 916 O O . LEU A 1 118 ? 0.938 16.205 -30.789 1.00 42.34 118 LEU A O 1
ATOM 920 N N . ILE A 1 119 ? 0.260 14.231 -31.672 1.00 40.97 119 ILE A N 1
ATOM 921 C CA . ILE A 1 119 ? -0.428 14.719 -32.867 1.00 40.97 119 ILE A CA 1
ATOM 922 C C . ILE A 1 119 ? -1.904 14.852 -32.501 1.00 40.97 119 ILE A C 1
ATOM 924 O O . ILE A 1 119 ? -2.393 13.944 -31.785 1.00 40.97 119 ILE A O 1
#

Radius of gyration: 20.55 Å; chains: 1; bounding box: 48×30×56 Å

pLDDT: mean 83.86, std 18.37, range [40.97, 98.25]

Secondary structure (DSSP, 8-state):
---EEEEE-SSS-EEEEEE-TTSTTGGGTTTS-TT-EEEEETTEE-TT--HHHHHHHHHHSPTT----EEEE-------SSS------S----SS-TTEEEEE-TTS-EEEEE------

Foldseek 3Di:
DQQFDWFAPVAFWIFTQDGHPPGPQNVPPPVHDGQKTFQDKAVGGSGRPGRVVVVVVVVPDDPPDDIDTDIDHPPDPDPPPPPDDPDDPPPPDPPLPQWDFDQDPVRDTDIDGPDPPPD